Protein AF-A0A958SCZ5-F1 (afdb_monomer)

Foldseek 3Di:
DDDDPPPPPPPPPQQLQVLLCCCQVVVDDLVVVCVVSVHDSVVSVVSVVVCLVPCVVVHPYDPVSSVSSVVSSVVVVVVPD

Mean predicted aligned error: 9.43 Å

Structure (mmCIF, N/CA/C/O backbone):
data_AF-A0A958SCZ5-F1
#
_entry.id   AF-A0A958SCZ5-F1
#
loop_
_atom_site.group_PDB
_atom_site.id
_atom_site.type_symbol
_atom_site.label_atom_id
_atom_site.label_alt_id
_atom_site.label_comp_id
_atom_site.label_asym_id
_atom_site.label_entity_id
_atom_site.label_seq_id
_atom_site.pdbx_PDB_ins_code
_atom_site.Cartn_x
_atom_site.Cartn_y
_atom_site.Cartn_z
_atom_site.occupancy
_atom_site.B_iso_or_equiv
_atom_site.auth_seq_id
_atom_site.auth_comp_id
_atom_site.auth_asym_id
_atom_site.auth_atom_id
_atom_site.pdbx_PDB_model_num
ATOM 1 N N . MET A 1 1 ? 7.703 -27.280 -36.697 1.00 40.31 1 MET A N 1
ATOM 2 C CA . MET A 1 1 ? 8.701 -26.388 -36.066 1.00 40.31 1 MET A CA 1
ATOM 3 C C . MET A 1 1 ? 7.987 -25.175 -35.492 1.00 40.31 1 MET A C 1
ATOM 5 O O . MET A 1 1 ? 7.504 -24.336 -36.237 1.00 40.31 1 MET A O 1
ATOM 9 N N . SER A 1 2 ? 7.847 -25.147 -34.169 1.00 51.25 2 SER A N 1
ATOM 10 C CA . SER A 1 2 ? 7.121 -24.126 -33.412 1.00 51.25 2 SER A CA 1
ATOM 11 C C . SER A 1 2 ? 7.964 -22.867 -33.233 1.00 51.25 2 SER A C 1
ATOM 13 O O . SER A 1 2 ? 9.026 -22.933 -32.624 1.00 51.25 2 SER A O 1
ATOM 15 N N . LYS A 1 3 ? 7.474 -21.712 -33.690 1.00 49.22 3 LYS A N 1
ATOM 16 C CA . LYS A 1 3 ? 7.966 -20.400 -33.244 1.00 49.22 3 LYS A CA 1
ATOM 17 C C . LYS A 1 3 ? 6.770 -19.488 -32.993 1.00 49.22 3 LYS A C 1
ATOM 19 O O . LYS A 1 3 ? 6.388 -18.679 -33.830 1.00 49.22 3 LYS A O 1
ATOM 24 N N . ARG A 1 4 ? 6.132 -19.680 -31.836 1.00 49.81 4 ARG A N 1
ATOM 25 C CA . ARG A 1 4 ? 5.177 -18.711 -31.296 1.00 49.81 4 ARG A CA 1
ATOM 26 C C . ARG A 1 4 ? 6.005 -17.547 -30.767 1.00 49.81 4 ARG A C 1
ATOM 28 O O . ARG A 1 4 ? 6.610 -17.657 -29.707 1.00 49.81 4 ARG A O 1
ATOM 35 N N . TYR A 1 5 ? 6.074 -16.465 -31.531 1.00 45.56 5 TYR A N 1
ATOM 36 C CA . TYR A 1 5 ? 6.575 -15.192 -31.034 1.00 45.56 5 TYR A CA 1
ATOM 37 C C . TYR A 1 5 ? 5.581 -14.698 -29.977 1.00 45.56 5 TYR A C 1
ATOM 39 O O . TYR A 1 5 ? 4.549 -14.120 -30.307 1.00 45.56 5 TYR A O 1
ATOM 47 N N . GLN A 1 6 ? 5.850 -14.985 -28.701 1.00 43.50 6 GLN A N 1
ATOM 48 C CA . GLN A 1 6 ? 5.204 -14.282 -27.598 1.00 43.50 6 GLN A CA 1
ATOM 49 C C . GLN A 1 6 ? 5.743 -12.854 -27.613 1.00 43.50 6 GLN A C 1
ATOM 51 O O . GLN A 1 6 ? 6.816 -12.550 -27.102 1.00 43.50 6 GLN A O 1
ATOM 56 N N . ILE A 1 7 ? 5.004 -12.005 -28.316 1.00 51.62 7 ILE A N 1
ATOM 57 C CA . ILE A 1 7 ? 5.164 -10.560 -28.408 1.00 51.62 7 ILE A CA 1
ATOM 58 C C . ILE A 1 7 ? 5.117 -10.004 -26.970 1.00 51.62 7 ILE A C 1
ATOM 60 O O . ILE A 1 7 ? 4.050 -9.850 -26.385 1.00 51.62 7 ILE A O 1
ATOM 64 N N . GLN A 1 8 ? 6.297 -9.755 -26.388 1.00 41.72 8 GLN A N 1
ATOM 65 C CA . GLN A 1 8 ? 6.527 -9.160 -25.062 1.00 41.72 8 GLN A CA 1
ATOM 66 C C . GLN A 1 8 ? 6.175 -7.660 -25.053 1.00 41.72 8 GLN A C 1
ATOM 68 O O . GLN A 1 8 ? 7.028 -6.803 -24.844 1.00 41.72 8 GLN A O 1
ATOM 73 N N . TRP A 1 9 ? 4.910 -7.327 -25.309 1.00 42.50 9 TRP A N 1
ATOM 74 C CA . TRP A 1 9 ? 4.402 -5.952 -25.205 1.00 42.50 9 TRP A CA 1
ATOM 75 C C . TRP A 1 9 ? 3.381 -5.781 -24.077 1.00 42.50 9 TRP A C 1
ATOM 77 O O . TRP A 1 9 ? 2.583 -4.843 -24.092 1.00 42.50 9 TRP A O 1
ATOM 87 N N . GLU A 1 10 ? 3.428 -6.621 -23.042 1.00 46.47 10 GLU A N 1
ATOM 88 C CA . GLU A 1 10 ? 2.883 -6.212 -21.751 1.00 46.47 10 GLU A CA 1
ATOM 89 C C . GLU A 1 10 ? 3.841 -5.190 -21.153 1.00 46.47 10 GLU A C 1
ATOM 91 O O . GLU A 1 10 ? 4.771 -5.521 -20.425 1.00 46.47 10 GLU A O 1
ATOM 96 N N . ARG A 1 11 ? 3.631 -3.911 -21.495 1.00 47.25 11 ARG A N 1
ATOM 97 C CA . ARG A 1 11 ? 4.133 -2.801 -20.680 1.00 47.25 11 ARG A CA 1
ATOM 98 C C . ARG A 1 11 ? 3.809 -3.176 -19.243 1.00 47.25 11 ARG A C 1
ATOM 100 O O . ARG A 1 11 ? 2.618 -3.193 -18.945 1.00 47.25 11 ARG A O 1
ATOM 107 N N . SER A 1 12 ? 4.811 -3.493 -18.415 1.00 50.75 12 SER A N 1
ATOM 108 C CA . SER A 1 12 ? 4.627 -3.861 -17.009 1.00 50.75 12 SER A CA 1
ATOM 109 C C . SER A 1 12 ? 3.716 -2.832 -16.358 1.00 50.75 12 SER A C 1
ATOM 111 O O . SER A 1 12 ? 4.152 -1.730 -15.994 1.00 50.75 12 SER A O 1
ATOM 113 N N . LYS A 1 13 ? 2.418 -3.148 -16.321 1.00 66.38 13 LYS A N 1
ATOM 114 C CA . LYS A 1 13 ? 1.408 -2.324 -15.685 1.00 66.38 13 LYS A CA 1
ATOM 115 C C . LYS A 1 13 ? 1.774 -2.440 -14.227 1.00 66.38 13 LYS A C 1
ATOM 117 O O . LYS A 1 13 ? 1.802 -3.540 -13.693 1.00 66.38 13 LYS A O 1
ATOM 122 N N . LEU A 1 14 ? 2.165 -1.317 -13.639 1.00 74.69 14 LEU A N 1
ATOM 123 C CA . LEU A 1 14 ? 2.464 -1.255 -12.222 1.00 74.69 14 LEU A CA 1
ATOM 124 C C . LEU A 1 14 ? 1.307 -1.914 -11.470 1.00 74.69 14 LEU A C 1
ATOM 126 O O . LEU A 1 14 ? 0.167 -1.452 -11.589 1.00 74.69 14 LEU A O 1
ATOM 130 N N . ASP A 1 15 ? 1.602 -3.005 -10.768 1.00 83.88 15 ASP A N 1
ATOM 131 C CA . ASP A 1 15 ? 0.570 -3.796 -10.123 1.00 83.88 15 ASP A CA 1
ATOM 132 C C . ASP A 1 15 ? 0.021 -3.011 -8.933 1.00 83.88 15 ASP A C 1
ATOM 134 O O . ASP A 1 15 ? 0.652 -2.849 -7.886 1.00 83.88 15 ASP A O 1
ATOM 138 N N . LEU A 1 16 ? -1.154 -2.420 -9.138 1.00 83.19 16 LEU A N 1
ATOM 139 C CA . LEU A 1 16 ? -1.779 -1.555 -8.147 1.00 83.19 16 LEU A CA 1
ATOM 140 C C . LEU A 1 16 ? -2.223 -2.340 -6.909 1.00 83.19 16 LEU A C 1
ATOM 142 O O . LEU A 1 16 ? -2.347 -1.738 -5.841 1.00 83.19 16 LEU A O 1
ATOM 146 N N . ALA A 1 17 ? -2.460 -3.650 -7.045 1.00 84.06 17 ALA A N 1
ATOM 147 C CA . ALA A 1 17 ? -2.832 -4.515 -5.934 1.00 84.06 17 ALA A CA 1
ATOM 148 C C . ALA A 1 17 ? -1.629 -4.721 -5.031 1.00 84.06 17 ALA A C 1
ATOM 150 O O . ALA A 1 17 ? -1.689 -4.449 -3.834 1.00 84.06 17 ALA A O 1
ATOM 151 N N . GLU A 1 18 ? -0.507 -5.125 -5.612 1.00 86.88 18 GLU A N 1
ATOM 152 C CA . GLU A 1 18 ? 0.752 -5.281 -4.905 1.00 86.88 18 GLU A CA 1
ATOM 153 C 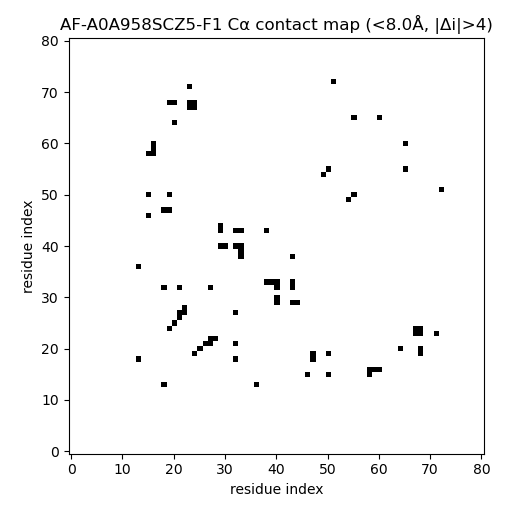C . GLU A 1 18 ? 1.229 -3.960 -4.299 1.00 86.88 18 GLU A C 1
ATOM 155 O O . GLU A 1 18 ? 1.624 -3.933 -3.134 1.00 86.88 18 GLU A O 1
ATOM 160 N N . LEU A 1 19 ? 1.090 -2.838 -5.015 1.00 87.88 19 LEU A N 1
ATOM 161 C CA . LEU A 1 19 ? 1.395 -1.518 -4.461 1.00 87.88 19 LEU A CA 1
ATOM 162 C C . LEU A 1 19 ? 0.568 -1.226 -3.202 1.00 87.88 19 LEU A C 1
ATOM 164 O O . LEU A 1 19 ? 1.099 -0.734 -2.203 1.00 87.88 19 LEU A O 1
ATOM 168 N N . ALA A 1 20 ? -0.731 -1.529 -3.239 1.00 86.38 20 ALA A N 1
ATOM 169 C CA . ALA A 1 20 ? -1.619 -1.311 -2.109 1.00 86.38 20 ALA A CA 1
ATOM 170 C C . ALA A 1 20 ? -1.250 -2.208 -0.914 1.00 86.38 20 ALA A C 1
ATOM 172 O O . ALA A 1 20 ? -1.134 -1.713 0.210 1.00 86.38 20 ALA A O 1
ATOM 173 N N . ARG A 1 21 ? -0.976 -3.497 -1.151 1.00 87.62 21 ARG A N 1
ATOM 174 C CA . ARG A 1 21 ? -0.498 -4.426 -0.114 1.00 87.62 21 ARG A CA 1
ATOM 175 C C . ARG A 1 21 ? 0.788 -3.917 0.530 1.00 87.62 21 ARG A C 1
ATOM 177 O O . ARG A 1 21 ? 0.843 -3.719 1.742 1.00 87.62 21 ARG A O 1
ATOM 184 N N . LYS A 1 22 ? 1.799 -3.609 -0.283 1.00 89.38 22 LYS A N 1
ATOM 185 C CA . LYS A 1 22 ? 3.111 -3.142 0.186 1.00 89.38 22 LYS A CA 1
ATOM 186 C C . LYS A 1 22 ? 2.980 -1.852 1.000 1.00 89.38 22 LYS A C 1
ATOM 188 O O . LYS A 1 22 ? 3.663 -1.686 2.010 1.00 89.38 22 LYS A O 1
ATOM 193 N N . ARG A 1 23 ? 2.074 -0.946 0.607 1.00 88.81 23 ARG A N 1
ATOM 194 C CA . ARG A 1 23 ? 1.854 0.328 1.304 1.00 88.81 23 ARG A CA 1
ATOM 195 C C . ARG A 1 23 ? 1.102 0.188 2.628 1.00 88.81 23 ARG A C 1
ATOM 197 O O . ARG A 1 23 ? 1.530 0.804 3.600 1.00 88.81 23 ARG A O 1
ATOM 204 N N . TRP A 1 24 ? -0.019 -0.531 2.660 1.00 86.25 24 TRP A N 1
ATOM 205 C CA . TRP A 1 24 ? -0.940 -0.536 3.810 1.00 86.25 24 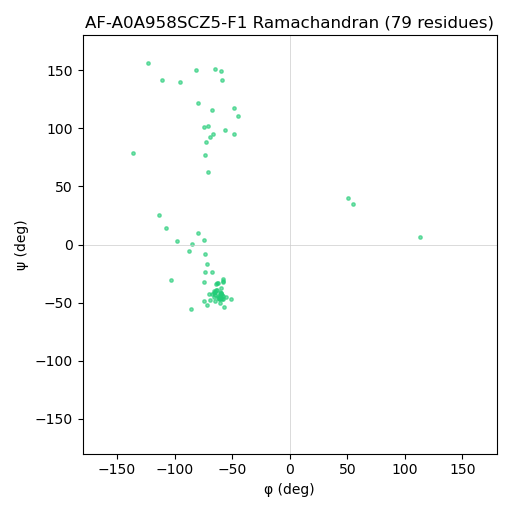TRP A CA 1
ATOM 206 C C . TRP A 1 24 ? -0.835 -1.786 4.685 1.00 86.25 24 TRP A C 1
ATOM 208 O O . TRP A 1 24 ? -1.039 -1.677 5.890 1.00 86.25 24 TRP A O 1
ATOM 218 N N . ILE A 1 25 ? -0.480 -2.940 4.115 1.00 84.25 25 ILE A N 1
ATOM 219 C CA . ILE A 1 25 ? -0.264 -4.183 4.871 1.00 84.25 25 ILE A CA 1
ATOM 220 C C . ILE A 1 25 ? 1.173 -4.208 5.394 1.00 84.25 25 ILE A C 1
ATOM 222 O O . ILE A 1 25 ? 1.400 -4.269 6.598 1.00 84.25 25 ILE A O 1
ATOM 226 N N . GLU A 1 26 ? 2.160 -4.072 4.505 1.00 86.69 26 GLU A N 1
ATOM 227 C CA . GLU A 1 26 ? 3.577 -4.167 4.892 1.00 86.69 26 GLU A CA 1
ATOM 228 C C . GLU A 1 26 ? 4.191 -2.833 5.347 1.00 86.69 26 GLU A C 1
ATOM 230 O O . GLU A 1 26 ? 5.338 -2.803 5.794 1.00 86.69 26 GLU A O 1
ATOM 235 N N . LYS A 1 27 ? 3.453 -1.721 5.237 1.00 85.81 27 LYS A N 1
ATOM 236 C CA . LYS A 1 27 ? 3.886 -0.371 5.650 1.00 85.81 27 LYS A CA 1
ATOM 237 C C . LYS A 1 27 ? 5.215 0.078 5.023 1.00 85.81 27 LYS A C 1
ATOM 239 O O . LYS A 1 27 ? 5.998 0.799 5.643 1.00 85.81 27 LYS A O 1
ATOM 244 N N . TRP A 1 28 ? 5.485 -0.306 3.772 1.00 90.75 28 TRP A N 1
ATOM 245 C CA . TRP A 1 28 ? 6.703 0.112 3.078 1.00 90.75 28 TRP A CA 1
ATOM 246 C C . TRP A 1 28 ? 6.729 1.630 2.840 1.00 90.75 28 TRP A C 1
ATOM 248 O O . TRP A 1 28 ? 5.701 2.301 2.672 1.00 90.75 28 TRP A O 1
ATOM 258 N N . SER A 1 29 ? 7.941 2.184 2.795 1.00 88.44 29 SER A N 1
ATOM 259 C CA . SER A 1 29 ? 8.186 3.577 2.426 1.00 88.44 29 SER A CA 1
ATOM 260 C C . SER A 1 29 ? 8.183 3.751 0.902 1.00 88.44 29 SER A C 1
ATOM 262 O O . SER A 1 29 ? 8.535 2.837 0.154 1.00 88.44 29 SER A O 1
ATOM 264 N N . VAL A 1 30 ? 7.793 4.939 0.427 1.00 87.62 30 VAL A N 1
ATOM 265 C CA . VAL A 1 30 ? 7.804 5.299 -1.004 1.00 87.62 30 VAL A CA 1
ATOM 266 C C . VAL A 1 30 ? 9.150 5.008 -1.687 1.00 87.62 30 VAL A C 1
ATOM 268 O O . VAL A 1 30 ? 9.112 4.367 -2.733 1.00 87.62 30 VAL A O 1
ATOM 271 N N . PRO A 1 31 ? 10.329 5.366 -1.131 1.00 88.62 31 PRO A N 1
ATOM 272 C CA . PRO A 1 31 ? 11.606 5.038 -1.772 1.00 88.62 31 PRO A CA 1
ATOM 273 C C . PRO A 1 31 ? 11.866 3.527 -1.861 1.00 88.62 31 PRO A C 1
ATOM 275 O O . PRO A 1 31 ? 12.419 3.056 -2.853 1.00 88.62 31 PRO A O 1
ATOM 278 N N . LYS A 1 32 ? 11.425 2.742 -0.867 1.00 90.69 32 LYS A N 1
ATOM 279 C CA . LYS A 1 32 ? 11.544 1.278 -0.904 1.00 90.69 32 LYS A CA 1
ATOM 280 C C . LYS A 1 32 ? 10.655 0.673 -1.994 1.00 90.69 32 LYS A C 1
ATOM 282 O O 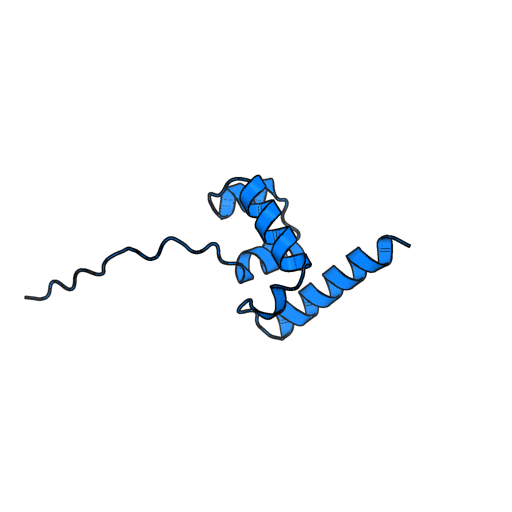. LYS A 1 32 ? 11.103 -0.199 -2.729 1.00 90.69 32 LYS A O 1
ATOM 287 N N . MET A 1 33 ? 9.423 1.164 -2.133 1.00 88.50 33 MET A N 1
ATOM 288 C CA . MET A 1 33 ? 8.511 0.753 -3.207 1.00 88.50 33 MET A CA 1
ATOM 289 C C . MET A 1 33 ? 9.016 1.184 -4.585 1.00 88.50 33 MET A C 1
ATOM 291 O O . MET A 1 33 ? 8.985 0.386 -5.509 1.00 88.50 33 MET A O 1
ATOM 295 N N . ALA A 1 34 ? 9.538 2.402 -4.716 1.00 88.94 34 ALA A N 1
ATOM 296 C CA . ALA A 1 34 ? 10.138 2.901 -5.952 1.00 88.94 34 ALA A CA 1
ATOM 297 C C . ALA A 1 34 ? 11.253 1.974 -6.453 1.00 88.94 34 ALA A C 1
ATOM 299 O O . ALA A 1 34 ? 11.260 1.591 -7.620 1.00 88.94 34 ALA A O 1
ATOM 300 N N . LYS A 1 35 ? 12.135 1.535 -5.545 1.00 89.12 35 LYS A N 1
ATOM 301 C CA . LYS A 1 35 ? 13.188 0.563 -5.859 1.00 89.12 35 LYS A CA 1
ATOM 302 C C . LYS A 1 35 ? 12.630 -0.810 -6.245 1.00 89.12 35 LYS A C 1
ATOM 304 O O . LYS A 1 35 ? 13.143 -1.424 -7.167 1.00 89.12 35 LYS A O 1
ATOM 309 N N . TYR A 1 36 ? 11.599 -1.286 -5.549 1.00 88.06 36 TYR A N 1
ATOM 310 C CA . TYR A 1 36 ? 11.005 -2.603 -5.798 1.00 88.06 36 TYR A CA 1
ATOM 311 C C . TYR A 1 36 ? 10.239 -2.685 -7.121 1.00 88.06 36 TYR A C 1
ATOM 313 O O . TYR A 1 36 ? 10.383 -3.652 -7.854 1.00 88.06 36 TYR A O 1
ATOM 321 N N . PHE A 1 37 ? 9.454 -1.657 -7.440 1.00 85.19 37 PHE A N 1
ATOM 322 C CA . PHE A 1 37 ? 8.694 -1.577 -8.688 1.00 85.19 37 PHE A CA 1
ATOM 323 C C . PHE A 1 37 ? 9.516 -1.008 -9.853 1.00 85.19 37 PHE A C 1
ATOM 325 O O . PHE A 1 37 ? 8.971 -0.829 -10.941 1.00 85.19 37 PHE A O 1
ATOM 332 N N . GLU A 1 38 ? 10.787 -0.666 -9.617 1.00 86.94 38 GLU A N 1
ATOM 333 C CA . GLU A 1 38 ? 11.681 -0.023 -10.588 1.00 86.94 38 GLU A CA 1
ATOM 334 C C . GLU A 1 38 ? 11.046 1.225 -11.232 1.00 86.94 38 GLU A C 1
ATOM 336 O O . GLU A 1 38 ? 11.154 1.482 -12.433 1.00 86.94 38 GLU A O 1
ATOM 341 N N . ARG A 1 39 ? 10.328 2.015 -10.421 1.00 87.69 39 ARG A N 1
ATOM 342 C CA . ARG A 1 39 ? 9.635 3.242 -10.841 1.00 87.69 39 ARG A CA 1
ATOM 343 C C . ARG A 1 39 ? 10.088 4.446 -10.037 1.00 87.69 39 ARG A C 1
ATOM 345 O O . ARG A 1 39 ? 10.488 4.328 -8.884 1.00 87.69 39 ARG A O 1
ATOM 352 N N . SER A 1 40 ? 9.915 5.629 -10.622 1.00 88.31 40 SER A N 1
ATOM 353 C CA . SER A 1 40 ? 10.144 6.888 -9.920 1.00 88.31 40 SER A CA 1
ATOM 354 C C . SER A 1 40 ? 9.250 7.006 -8.678 1.00 88.31 40 SER A C 1
ATOM 356 O O . SER A 1 40 ? 8.069 6.634 -8.727 1.00 88.31 40 SER A O 1
ATOM 358 N N . PRO A 1 41 ? 9.767 7.567 -7.572 1.00 88.75 41 PRO A N 1
ATOM 359 C CA . PRO A 1 41 ? 8.990 7.780 -6.352 1.00 88.75 41 PRO A CA 1
ATOM 360 C C . PRO A 1 41 ? 7.754 8.656 -6.595 1.00 88.75 41 PRO A C 1
ATOM 362 O O . PRO A 1 41 ? 6.710 8.413 -5.995 1.00 88.75 41 PRO A O 1
ATOM 365 N N . GLU A 1 42 ? 7.835 9.606 -7.527 1.00 89.56 42 GLU A N 1
ATOM 366 C CA . GLU A 1 42 ? 6.712 10.447 -7.958 1.00 89.56 42 GLU A CA 1
ATOM 367 C C . GLU A 1 42 ? 5.580 9.617 -8.575 1.00 89.56 42 GLU A C 1
ATOM 369 O O . GLU A 1 42 ? 4.414 9.775 -8.214 1.00 89.56 42 GLU A O 1
ATOM 374 N N . THR A 1 43 ? 5.919 8.665 -9.449 1.00 87.88 43 THR A N 1
ATOM 375 C CA . THR A 1 43 ? 4.960 7.734 -10.059 1.00 87.88 43 THR A CA 1
ATOM 376 C C . THR A 1 43 ? 4.276 6.889 -8.991 1.00 87.88 43 THR A C 1
ATOM 378 O O . THR A 1 43 ? 3.049 6.785 -8.966 1.00 87.88 43 THR A O 1
ATOM 381 N N . ILE A 1 44 ? 5.051 6.338 -8.054 1.00 89.81 44 ILE A N 1
ATOM 382 C CA . ILE A 1 44 ? 4.521 5.589 -6.909 1.00 89.81 44 ILE A CA 1
ATOM 383 C C . ILE A 1 44 ? 3.560 6.451 -6.086 1.00 89.81 44 ILE A C 1
ATOM 385 O O . ILE A 1 44 ? 2.451 6.021 -5.767 1.00 89.81 44 ILE A O 1
ATOM 389 N N . GLN A 1 45 ? 3.946 7.688 -5.783 1.00 89.12 45 GLN A N 1
ATOM 390 C CA . GLN A 1 45 ? 3.137 8.610 -4.996 1.00 89.12 45 GLN A CA 1
ATOM 391 C C . GLN A 1 45 ? 1.835 8.996 -5.710 1.00 89.12 45 GLN A C 1
ATOM 393 O O . GLN A 1 45 ? 0.772 9.007 -5.086 1.00 89.12 45 GLN A O 1
ATOM 398 N N . MET A 1 46 ? 1.889 9.236 -7.021 1.00 88.62 46 MET A N 1
ATOM 399 C CA . MET A 1 46 ? 0.716 9.490 -7.857 1.00 88.62 46 MET A CA 1
ATOM 400 C C . MET A 1 46 ? -0.259 8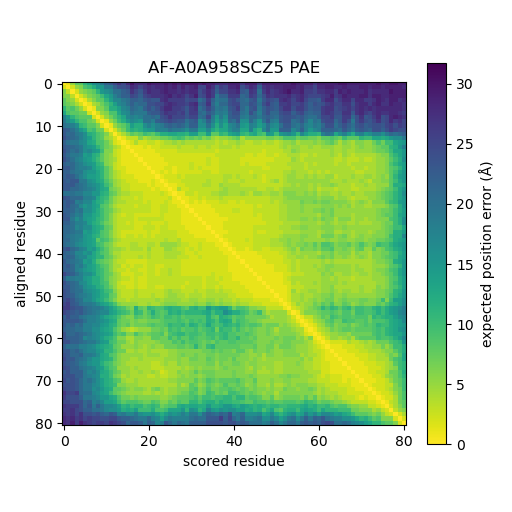.308 -7.822 1.00 88.62 46 MET A C 1
ATOM 402 O O . MET A 1 46 ? -1.460 8.497 -7.617 1.00 88.62 46 MET A O 1
ATOM 406 N N . HIS A 1 47 ? 0.248 7.079 -7.957 1.00 87.44 47 HIS A N 1
ATOM 407 C CA . HIS A 1 47 ? -0.576 5.874 -7.880 1.00 87.44 47 HIS A CA 1
ATOM 408 C C . HIS A 1 47 ? -1.191 5.680 -6.494 1.00 87.44 47 HIS A C 1
ATOM 410 O O . HIS A 1 47 ? -2.390 5.419 -6.404 1.00 87.44 47 HIS A O 1
ATOM 416 N N . ILE A 1 48 ? -0.431 5.893 -5.417 1.00 87.44 48 ILE A N 1
ATOM 417 C CA . ILE A 1 48 ? -0.958 5.871 -4.044 1.00 87.44 48 ILE A CA 1
ATOM 418 C C . ILE A 1 48 ? -2.073 6.915 -3.876 1.00 87.44 48 ILE A C 1
ATOM 420 O O . ILE A 1 48 ? -3.123 6.613 -3.306 1.00 87.44 48 ILE A O 1
ATOM 424 N N . CYS A 1 49 ? -1.890 8.125 -4.410 1.00 86.38 49 CYS A N 1
ATOM 425 C CA . CYS A 1 49 ? -2.903 9.180 -4.372 1.00 86.38 49 CYS A CA 1
ATOM 426 C C . CYS A 1 49 ? -4.176 8.774 -5.136 1.00 86.38 49 CYS A C 1
ATOM 428 O O . CYS A 1 49 ? -5.287 8.923 -4.627 1.00 86.38 49 CYS A O 1
ATOM 430 N N . HIS A 1 50 ? -4.034 8.185 -6.325 1.00 84.25 50 HIS A N 1
ATOM 431 C CA . HIS A 1 50 ? -5.161 7.655 -7.097 1.00 84.25 50 HIS A CA 1
ATOM 432 C C . HIS A 1 50 ? -5.894 6.509 -6.389 1.00 84.25 50 HIS A C 1
ATOM 434 O O . HIS A 1 50 ? -7.125 6.454 -6.436 1.00 84.25 50 HIS A O 1
ATOM 440 N N . LEU A 1 51 ? -5.163 5.614 -5.723 1.00 83.00 51 LEU A N 1
ATOM 441 C CA . LEU A 1 51 ? -5.745 4.533 -4.929 1.00 83.00 51 LEU A CA 1
ATOM 442 C C . LEU A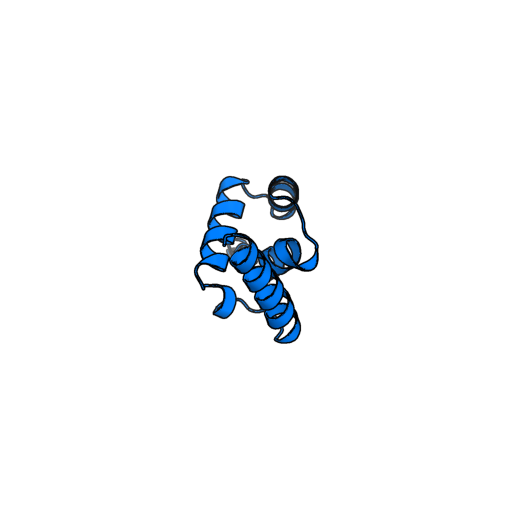 1 51 ? -6.569 5.091 -3.771 1.00 83.00 51 LEU A C 1
ATOM 444 O O . LEU A 1 51 ? -7.725 4.700 -3.602 1.00 83.00 51 LEU A O 1
ATOM 448 N N . ARG A 1 52 ? -6.018 6.080 -3.059 1.00 80.00 52 ARG A N 1
ATOM 449 C CA . ARG A 1 52 ? -6.694 6.779 -1.961 1.00 80.00 52 ARG A CA 1
ATOM 450 C C . ARG A 1 52 ? -7.947 7.536 -2.418 1.00 80.00 52 ARG A C 1
ATOM 452 O O . ARG A 1 52 ? -8.919 7.581 -1.677 1.00 80.00 52 ARG A O 1
ATOM 459 N N . LYS A 1 53 ? -7.962 8.078 -3.641 1.00 78.06 53 LYS A N 1
ATOM 460 C CA . LYS A 1 53 ? -9.122 8.777 -4.233 1.00 78.06 53 LYS A CA 1
ATOM 461 C C . LYS A 1 53 ? -10.265 7.854 -4.695 1.00 78.06 53 LYS A C 1
ATOM 463 O O . LYS A 1 53 ? -11.228 8.342 -5.273 1.00 78.06 53 LYS A O 1
ATOM 468 N N . GLY A 1 54 ? -10.180 6.540 -4.469 1.00 69.44 54 GLY A N 1
ATOM 469 C CA . GLY A 1 54 ? -11.293 5.612 -4.722 1.00 69.44 54 GLY A CA 1
ATOM 470 C C . GLY A 1 54 ? -11.067 4.612 -5.853 1.00 69.44 54 GLY A C 1
ATOM 471 O O . GLY A 1 54 ? -11.966 3.834 -6.172 1.00 69.44 54 GLY A O 1
ATOM 472 N N . LYS A 1 55 ? -9.863 4.552 -6.444 1.00 69.81 55 LYS A N 1
ATOM 473 C CA . LYS A 1 55 ? -9.541 3.475 -7.397 1.00 69.81 55 LYS A CA 1
ATOM 474 C C . LYS A 1 55 ? -9.302 2.123 -6.733 1.00 69.81 55 LYS A C 1
ATOM 476 O O . LYS A 1 55 ? -9.245 1.138 -7.454 1.00 69.81 55 LYS A O 1
ATOM 481 N N . ILE A 1 56 ? -9.236 2.043 -5.403 1.00 70.69 56 ILE A N 1
ATOM 482 C CA . ILE A 1 56 ? -9.019 0.781 -4.678 1.00 70.69 56 ILE A CA 1
ATOM 483 C C . ILE A 1 56 ? -10.082 -0.282 -4.990 1.00 70.69 56 ILE A C 1
ATOM 485 O O . ILE A 1 56 ? -9.777 -1.470 -5.040 1.00 70.69 56 ILE A O 1
ATOM 489 N N . ASN A 1 57 ? -11.310 0.147 -5.307 1.00 66.94 57 ASN A N 1
ATOM 490 C CA . ASN A 1 57 ? -12.391 -0.756 -5.704 1.00 66.94 57 ASN A CA 1
ATOM 491 C C . ASN A 1 57 ? -12.206 -1.370 -7.101 1.00 66.94 57 ASN A C 1
ATOM 493 O O . ASN A 1 57 ? -12.858 -2.360 -7.424 1.00 66.94 57 ASN A O 1
ATOM 497 N N . LYS A 1 58 ? -11.330 -0.787 -7.924 1.00 68.50 58 LYS A N 1
ATOM 498 C CA . LYS A 1 58 ? -11.001 -1.253 -9.278 1.00 68.50 58 LYS A CA 1
ATOM 499 C C . LYS A 1 58 ? -9.721 -2.086 -9.324 1.00 68.50 58 LYS A C 1
ATOM 501 O O . LYS A 1 58 ? -9.277 -2.442 -10.409 1.00 68.50 58 LYS A O 1
ATOM 506 N N . VAL A 1 59 ? -9.104 -2.332 -8.172 1.00 76.31 59 VAL A N 1
ATOM 507 C CA . VAL A 1 59 ? -7.894 -3.138 -8.061 1.00 76.31 59 VAL A CA 1
ATOM 508 C C . VAL A 1 59 ? -8.274 -4.569 -7.705 1.00 76.31 59 VAL A C 1
ATOM 510 O O . VAL A 1 59 ? -9.170 -4.780 -6.880 1.00 76.31 59 VAL A O 1
ATOM 513 N N . ASP A 1 60 ? -7.574 -5.515 -8.327 1.00 75.94 60 ASP A N 1
ATOM 514 C CA . ASP A 1 60 ? -7.701 -6.953 -8.104 1.00 75.94 60 ASP A CA 1
ATOM 515 C C . ASP A 1 60 ? -7.062 -7.337 -6.756 1.00 75.94 60 ASP A C 1
ATOM 517 O O . ASP A 1 60 ? -5.913 -7.755 -6.661 1.00 75.94 60 ASP A O 1
ATOM 521 N N . LEU A 1 61 ? -7.783 -7.045 -5.675 1.00 75.00 61 LEU A N 1
ATOM 522 C CA . LEU A 1 61 ? -7.409 -7.371 -4.299 1.00 75.00 61 LEU A CA 1
ATOM 523 C C . LEU A 1 61 ? -8.353 -8.445 -3.780 1.00 75.00 61 LEU A C 1
ATOM 525 O O . LEU A 1 61 ? -9.566 -8.355 -4.004 1.00 75.00 61 LEU A O 1
ATOM 529 N N . CYS A 1 62 ? -7.829 -9.397 -3.006 1.00 78.88 62 CYS A N 1
ATOM 530 C CA . CYS A 1 62 ? -8.699 -10.317 -2.289 1.00 78.88 62 CYS A CA 1
ATOM 531 C C . CYS A 1 62 ? -9.616 -9.537 -1.328 1.00 78.88 62 CYS A C 1
ATOM 533 O O . CYS A 1 62 ? -9.233 -8.483 -0.803 1.00 78.88 62 CYS A O 1
ATOM 535 N N . PRO A 1 63 ? -10.835 -10.036 -1.059 1.00 77.38 63 PRO A N 1
ATOM 536 C CA . PRO A 1 63 ? -11.796 -9.346 -0.198 1.00 77.38 63 PRO A CA 1
ATOM 537 C C . PRO A 1 63 ? -11.253 -9.089 1.217 1.00 77.38 63 PRO A C 1
ATOM 539 O O . PRO A 1 63 ? -11.578 -8.068 1.826 1.00 77.38 63 PRO A O 1
ATOM 542 N N . GLU A 1 64 ? -10.387 -9.971 1.718 1.00 81.88 64 GLU A N 1
ATOM 543 C CA . GLU A 1 64 ? -9.707 -9.813 3.005 1.00 81.88 64 GLU A CA 1
ATOM 544 C C . GLU A 1 64 ? -8.671 -8.678 2.983 1.00 81.88 64 GLU A C 1
ATOM 546 O O . GLU A 1 64 ? -8.716 -7.777 3.823 1.00 81.88 64 GLU A O 1
ATOM 551 N N . GLU A 1 65 ? -7.812 -8.637 1.962 1.00 80.75 65 GLU A N 1
ATOM 552 C CA . GLU A 1 65 ? -6.834 -7.559 1.771 1.00 80.75 65 GLU A CA 1
ATOM 553 C C . GLU A 1 65 ? -7.532 -6.208 1.601 1.00 80.75 65 GLU A C 1
ATOM 555 O O . GLU A 1 65 ? -7.138 -5.213 2.211 1.00 80.75 65 GLU A O 1
ATOM 560 N N . ARG A 1 66 ? -8.625 -6.169 0.827 1.00 80.31 66 ARG A N 1
ATOM 561 C CA . ARG A 1 66 ? -9.437 -4.961 0.656 1.00 80.31 66 ARG A CA 1
ATOM 562 C C . ARG A 1 66 ? -9.996 -4.476 1.993 1.00 80.31 66 ARG A C 1
ATOM 564 O O . ARG A 1 66 ? -9.972 -3.271 2.239 1.00 80.31 66 ARG A O 1
ATOM 571 N N . ARG A 1 67 ? -10.472 -5.378 2.859 1.00 82.19 67 ARG A N 1
ATOM 572 C CA . ARG A 1 67 ? -10.944 -5.024 4.209 1.00 82.19 67 ARG A CA 1
ATOM 573 C C . ARG A 1 67 ? -9.831 -4.404 5.049 1.00 82.19 67 ARG A C 1
ATOM 575 O O . ARG A 1 67 ? -10.037 -3.319 5.586 1.00 82.19 67 ARG A O 1
ATOM 582 N N . LEU A 1 68 ? -8.659 -5.038 5.114 1.00 83.44 68 LEU A N 1
ATOM 583 C CA . LEU A 1 68 ? -7.514 -4.528 5.881 1.00 83.44 68 LEU A CA 1
ATOM 584 C C . LEU A 1 68 ? -7.078 -3.142 5.398 1.00 83.44 68 LEU A C 1
ATOM 586 O O . LEU A 1 68 ? -6.903 -2.221 6.196 1.00 83.44 68 LEU A O 1
ATOM 590 N N . ILE A 1 69 ? -6.960 -2.971 4.082 1.00 83.12 69 ILE A N 1
ATOM 591 C CA . ILE A 1 69 ? -6.561 -1.701 3.476 1.00 83.12 69 ILE A CA 1
ATOM 592 C C . ILE A 1 69 ? -7.629 -0.627 3.714 1.00 83.12 69 ILE A C 1
ATOM 594 O O . ILE A 1 69 ? -7.294 0.516 4.021 1.00 83.12 69 ILE A O 1
ATOM 598 N N . SER A 1 70 ? -8.914 -0.979 3.617 1.00 80.25 70 SER A N 1
ATOM 599 C CA . SER A 1 70 ? -10.017 -0.052 3.886 1.00 80.25 70 SER A CA 1
ATOM 600 C C . SER A 1 70 ? -10.040 0.411 5.344 1.00 80.25 70 SER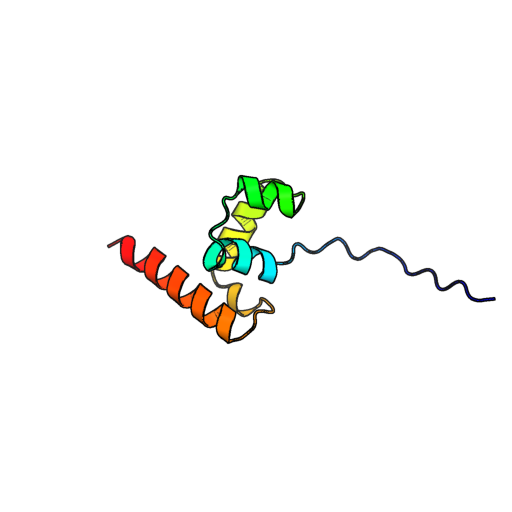 A C 1
ATOM 602 O O . SER A 1 70 ? -10.303 1.586 5.589 1.00 80.25 70 SER A O 1
ATOM 604 N N . LEU A 1 71 ? -9.746 -0.476 6.300 1.00 83.12 71 LEU A N 1
ATOM 605 C CA . LEU A 1 71 ? -9.625 -0.123 7.717 1.00 83.12 71 LEU A CA 1
ATOM 606 C C . LEU A 1 71 ? -8.448 0.828 7.947 1.00 83.12 71 LEU A C 1
ATOM 608 O O . LEU A 1 71 ? -8.636 1.889 8.532 1.00 83.12 71 LEU A O 1
ATOM 612 N N . GLN A 1 72 ? -7.269 0.511 7.403 1.00 82.88 72 GLN A N 1
ATOM 613 C CA . GLN A 1 72 ? -6.093 1.383 7.503 1.00 82.88 72 GLN A CA 1
ATOM 614 C C . GLN A 1 72 ? -6.339 2.760 6.876 1.00 82.88 72 GLN A C 1
ATOM 616 O O . GLN A 1 72 ? -5.951 3.784 7.435 1.00 82.88 72 GLN A O 1
ATOM 621 N N . LEU A 1 73 ? -7.007 2.814 5.720 1.00 77.25 73 LEU A N 1
ATOM 622 C CA . LEU A 1 73 ? -7.407 4.082 5.116 1.00 77.25 73 LEU A CA 1
ATOM 623 C C . LEU A 1 73 ? -8.342 4.861 6.042 1.00 77.25 73 LEU A C 1
ATOM 625 O O . LEU A 1 73 ? -8.111 6.048 6.255 1.00 77.25 73 LEU A O 1
ATOM 629 N N . PHE A 1 74 ? -9.353 4.205 6.612 1.00 77.06 74 PHE A N 1
ATOM 630 C CA . PHE A 1 74 ? -10.287 4.831 7.544 1.00 77.06 74 PHE A CA 1
ATOM 631 C C . PHE A 1 74 ? -9.584 5.390 8.791 1.00 77.06 74 PHE A C 1
ATOM 633 O O . PHE A 1 74 ? -9.852 6.526 9.175 1.00 77.06 74 PHE A O 1
ATOM 640 N N . GLU A 1 75 ? -8.631 4.657 9.374 1.00 77.19 75 GLU A N 1
ATOM 641 C CA . GLU A 1 75 ? -7.813 5.133 10.501 1.00 77.19 75 GLU A CA 1
ATOM 642 C C . GLU A 1 75 ? -6.991 6.376 10.136 1.00 77.19 75 GLU A C 1
ATOM 644 O O . GLU A 1 75 ? -6.994 7.363 10.872 1.00 77.19 75 GLU A O 1
ATOM 649 N N . VAL A 1 76 ? -6.349 6.376 8.962 1.00 68.62 76 VAL A N 1
ATOM 650 C CA . VAL A 1 76 ? -5.596 7.537 8.458 1.00 68.62 76 VAL A CA 1
ATOM 651 C C . VAL A 1 76 ? -6.505 8.755 8.243 1.00 68.62 76 VAL A C 1
ATOM 653 O O . VAL A 1 76 ? -6.061 9.884 8.443 1.00 68.62 76 VAL A O 1
ATOM 656 N N . PHE A 1 77 ? -7.768 8.555 7.853 1.00 61.78 77 PHE A N 1
ATOM 657 C CA . PHE A 1 77 ? -8.749 9.639 7.723 1.00 61.78 77 PHE A CA 1
ATOM 658 C C . PHE A 1 77 ? -9.260 10.149 9.078 1.00 61.78 77 PHE A C 1
ATOM 660 O O . PHE A 1 77 ? -9.530 11.341 9.204 1.00 61.78 77 PHE A O 1
ATOM 667 N N . LYS A 1 78 ? -9.366 9.289 10.099 1.00 60.84 78 LYS A N 1
ATOM 668 C CA . LYS A 1 78 ? -9.864 9.679 11.428 1.00 60.84 78 LYS A CA 1
ATOM 669 C C . LYS A 1 78 ? -8.867 10.520 12.235 1.00 60.84 78 LYS A C 1
ATOM 671 O O . LYS A 1 78 ? -9.287 11.266 13.109 1.00 60.84 78 LYS A O 1
ATOM 676 N N . GLY A 1 79 ? -7.571 10.423 11.935 1.00 52.28 79 GLY A N 1
ATOM 677 C CA . GLY A 1 79 ? -6.505 11.187 12.599 1.00 52.28 79 GLY A CA 1
ATOM 678 C C . GLY A 1 79 ? -6.320 12.636 12.120 1.00 52.28 79 GLY A C 1
ATOM 679 O O . GLY A 1 79 ? -5.311 13.244 12.459 1.00 52.28 79 GLY A O 1
ATOM 680 N N . GLN A 1 80 ? -7.233 13.176 11.303 1.00 50.06 80 GLN A N 1
ATOM 681 C CA . GLN A 1 80 ? -7.216 14.576 10.842 1.00 50.06 80 GLN A CA 1
ATOM 682 C C . GLN A 1 80 ? -8.304 15.459 11.484 1.00 50.06 80 GLN A C 1
ATOM 684 O O . GLN A 1 80 ? -8.549 16.553 10.977 1.00 50.06 80 GLN A O 1
ATOM 689 N N . SER A 1 81 ? -8.955 15.009 12.564 1.00 39.97 81 SER A N 1
ATOM 690 C CA . SER A 1 81 ? -9.976 15.791 13.278 1.00 39.97 81 SER A CA 1
ATOM 691 C C . SER A 1 81 ? -9.519 16.268 14.645 1.00 39.97 81 SER A C 1
ATOM 693 O O . SER A 1 81 ? -8.683 15.576 15.265 1.00 39.97 81 SER A O 1
#

Sequence (81 aa):
MSKRYQIQWERSKLDLAELARKRWIEKWSVPKMAKYFERSPETIQMHICHLRKGKINKVDLCPEERRLISLQLFEVFKGQS

pLDDT: mean 75.59, std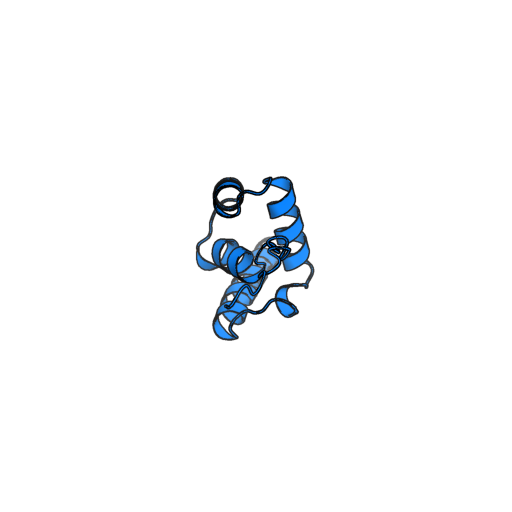 15.37, range [39.97, 90.75]

Nearest PDB structures (foldseek):
  2efo-assembly1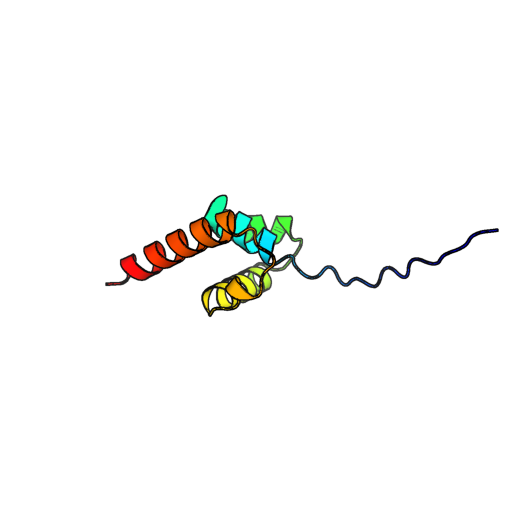_A  TM=7.684E-01  e=4.382E-01  Sulfurisphaera tokodaii str. 7
  1or7-assembly3_A  TM=8.323E-01  e=2.213E+00  Escherichia coli
  5clv-assembly2_E  TM=6.974E-01  e=3.515E+00  Escherichia coli
  5k5q-assembly1_E  TM=4.927E-01  e=2.632E+00  Sulfolobus sp. NOB8H2
  3tgn-assembly1_B  TM=5.809E-01  e=4.429E+00  Streptococcus pneumoniae D39

Radius of gyration: 15.76 Å; Cα contacts (8 Å, |Δi|>4): 44; chains: 1; bounding box: 26×42×49 Å

Secondary structure (DSSP, 8-state):
---------------HHHHHIIIIIS---HHHHHHHTTS-HHHHHHHHHHHHTTGGGGS---HHHHHHHHHHHHHHHHTT-

Solvent-accessible surface area (backbone atoms o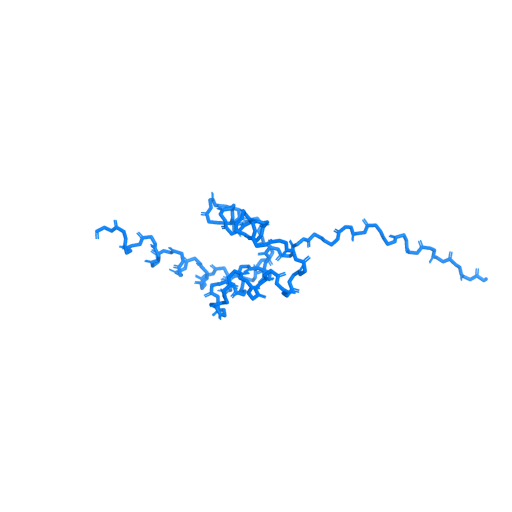nly — not comparable to full-atom values): 5009 Å² total; per-residue (Å²): 138,91,78,82,79,77,76,86,71,74,69,82,68,78,56,63,35,59,52,48,42,40,45,62,74,68,59,53,52,60,68,59,48,15,63,72,71,74,42,56,48,66,58,52,50,52,50,52,50,48,36,73,75,59,47,56,84,77,39,86,53,58,75,65,59,46,50,55,44,51,51,55,51,50,53,65,62,62,73,77,116